Protein AF-A0A9D1ESC0-F1 (afdb_monomer_lite)

pLDDT: mean 90.16, std 13.33, range [45.78, 98.5]

Structure (mmCIF, N/CA/C/O backbone):
data_AF-A0A9D1ESC0-F1
#
_entry.id   AF-A0A9D1ESC0-F1
#
loop_
_atom_site.group_PDB
_atom_site.id
_atom_site.type_symbol
_atom_site.label_atom_id
_atom_site.label_alt_id
_atom_site.label_comp_id
_atom_site.label_asym_id
_atom_site.label_entity_id
_atom_site.label_seq_id
_atom_site.pdbx_PDB_ins_code
_atom_site.Cartn_x
_atom_site.Cartn_y
_atom_site.Cartn_z
_atom_site.occupancy
_atom_site.B_iso_or_equiv
_atom_site.auth_seq_id
_atom_site.auth_comp_id
_atom_site.auth_asym_id
_atom_site.auth_atom_id
_atom_site.pdbx_PDB_model_num
ATOM 1 N N . MET A 1 1 ? -1.636 12.833 -17.776 1.00 51.00 1 MET A N 1
ATOM 2 C CA . MET A 1 1 ? -0.300 12.489 -17.245 1.00 51.00 1 MET A CA 1
ATOM 3 C C . MET A 1 1 ? -0.439 11.122 -16.594 1.00 51.00 1 MET A C 1
ATOM 5 O O . MET A 1 1 ? -1.318 10.984 -15.754 1.00 51.00 1 MET A O 1
ATOM 9 N N . ALA A 1 2 ? 0.283 10.100 -17.058 1.00 75.56 2 ALA A N 1
ATOM 10 C CA . ALA A 1 2 ? 0.176 8.756 -16.487 1.00 75.56 2 ALA A CA 1
ATOM 11 C C . ALA A 1 2 ? 0.923 8.698 -15.145 1.00 75.56 2 ALA A C 1
ATOM 13 O O . ALA A 1 2 ? 2.008 9.268 -15.030 1.00 75.56 2 ALA A O 1
ATOM 14 N N . VAL A 1 3 ? 0.336 8.043 -14.139 1.00 87.00 3 VAL A N 1
ATOM 15 C CA . VAL A 1 3 ? 0.970 7.849 -12.820 1.00 87.00 3 VAL A CA 1
ATOM 16 C C . VAL A 1 3 ? 2.175 6.912 -12.941 1.00 87.00 3 VAL A C 1
ATOM 18 O O . VAL A 1 3 ? 3.231 7.189 -12.382 1.00 87.00 3 VAL A O 1
ATOM 21 N N . LEU A 1 4 ? 2.033 5.833 -13.715 1.00 92.94 4 LEU A N 1
ATOM 22 C CA . LEU A 1 4 ? 3.119 4.923 -14.066 1.00 92.94 4 LEU A CA 1
ATOM 23 C C . LEU A 1 4 ? 4.020 5.592 -15.111 1.00 92.94 4 LEU A C 1
ATOM 25 O O . LEU A 1 4 ? 3.633 5.751 -16.269 1.00 92.94 4 LEU A O 1
ATOM 29 N N . ASN A 1 5 ? 5.198 6.030 -14.679 1.00 93.94 5 ASN A N 1
ATOM 30 C CA . ASN A 1 5 ? 6.167 6.724 -15.517 1.00 93.94 5 ASN A CA 1
ATOM 31 C C . ASN A 1 5 ? 7.575 6.496 -14.957 1.00 93.94 5 ASN A C 1
ATOM 33 O O . ASN A 1 5 ? 8.037 7.252 -14.096 1.00 93.94 5 ASN A O 1
ATOM 37 N N . ALA A 1 6 ? 8.224 5.432 -15.428 1.00 94.69 6 ALA A N 1
ATOM 38 C CA . ALA A 1 6 ? 9.552 5.047 -14.978 1.00 94.69 6 ALA A CA 1
ATOM 39 C C . ALA A 1 6 ? 10.592 6.098 -15.382 1.00 94.69 6 ALA A C 1
ATOM 41 O O . ALA A 1 6 ? 10.667 6.505 -16.543 1.00 94.69 6 ALA A O 1
ATOM 42 N N . ARG A 1 7 ? 11.408 6.534 -14.422 1.00 94.62 7 ARG A N 1
ATOM 43 C CA . ARG A 1 7 ? 12.479 7.506 -14.656 1.00 94.62 7 ARG A CA 1
ATOM 44 C C . ARG A 1 7 ? 13.614 7.359 -13.651 1.00 94.62 7 ARG A C 1
ATOM 46 O O . ARG A 1 7 ? 13.369 7.170 -12.460 1.00 94.62 7 ARG A O 1
ATOM 53 N N . ALA A 1 8 ? 14.832 7.572 -14.134 1.00 96.25 8 ALA A N 1
ATOM 54 C CA . ALA A 1 8 ? 15.987 7.813 -13.283 1.00 96.25 8 ALA A CA 1
ATOM 55 C C . ALA A 1 8 ? 15.948 9.265 -12.791 1.00 96.25 8 ALA A C 1
ATOM 57 O O . ALA A 1 8 ? 15.922 10.202 -13.592 1.00 96.25 8 ALA A O 1
ATOM 58 N N . VAL A 1 9 ? 15.905 9.458 -11.473 1.00 96.00 9 VAL A N 1
ATOM 59 C CA . VAL A 1 9 ? 15.921 10.791 -10.847 1.00 96.00 9 VAL A CA 1
ATOM 60 C C . VAL A 1 9 ? 17.360 11.239 -10.601 1.00 96.00 9 VAL A C 1
ATOM 62 O O . VAL A 1 9 ? 17.692 12.408 -10.778 1.00 96.00 9 VAL A O 1
ATOM 65 N N . SER A 1 10 ? 18.221 10.310 -10.187 1.00 96.94 10 SER A N 1
ATOM 66 C CA . SER A 1 10 ? 19.646 10.536 -9.938 1.00 96.94 10 SER A CA 1
ATOM 67 C C . SER A 1 10 ? 20.408 9.205 -10.020 1.00 96.94 10 SER A C 1
ATOM 69 O O . SER A 1 10 ? 19.762 8.160 -10.048 1.00 96.94 10 SER A O 1
ATOM 71 N N . PRO A 1 11 ? 21.755 9.191 -9.957 1.00 96.38 11 PRO A N 1
ATOM 72 C CA . PRO A 1 11 ? 22.531 7.946 -9.898 1.00 96.38 11 PRO A CA 1
ATOM 73 C C . PRO A 1 11 ? 22.209 7.021 -8.709 1.00 96.38 11 PRO A C 1
ATOM 75 O O . PRO A 1 11 ? 22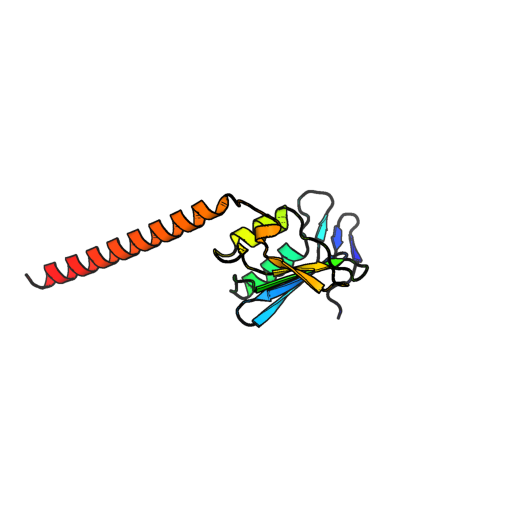.702 5.900 -8.667 1.00 96.38 11 PRO A O 1
ATOM 78 N N . PHE A 1 12 ? 21.429 7.491 -7.729 1.00 96.44 12 PHE A N 1
ATOM 79 C CA . PHE A 1 12 ? 21.055 6.736 -6.532 1.00 96.44 12 PHE A CA 1
ATOM 80 C C . PHE A 1 12 ? 19.558 6.448 -6.427 1.00 96.44 12 PHE A C 1
ATOM 82 O O . PHE A 1 12 ? 19.163 5.755 -5.490 1.00 96.44 12 PHE A O 1
ATOM 89 N N . VAL A 1 13 ? 18.732 7.054 -7.290 1.00 96.94 13 VAL A N 1
ATOM 90 C CA . VAL A 1 13 ? 17.274 7.055 -7.131 1.00 96.94 13 VAL A CA 1
ATOM 91 C C . VAL A 1 13 ? 16.581 6.858 -8.466 1.00 96.94 13 VAL A C 1
ATOM 93 O O . VAL A 1 13 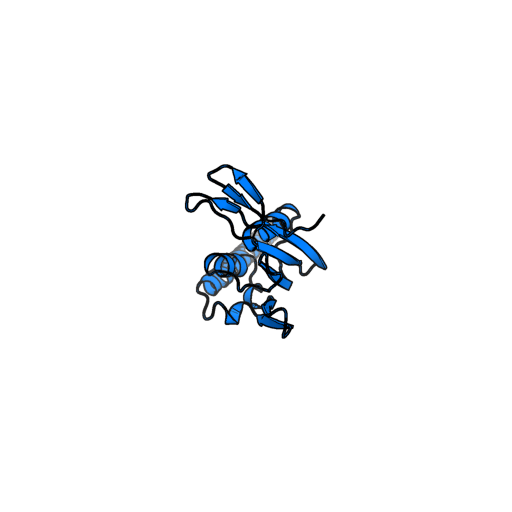? 16.709 7.694 -9.367 1.00 96.94 13 VAL A O 1
ATOM 96 N N . ASP A 1 14 ? 15.752 5.825 -8.512 1.00 96.62 14 ASP A N 1
ATOM 97 C CA . ASP A 1 14 ? 14.805 5.543 -9.582 1.00 96.62 14 ASP A CA 1
ATOM 98 C C . ASP A 1 14 ? 13.377 5.665 -9.044 1.00 96.62 14 ASP A C 1
ATOM 100 O O . ASP A 1 14 ? 13.115 5.471 -7.854 1.00 96.62 14 ASP A O 1
ATOM 104 N N . ALA A 1 15 ? 12.432 6.039 -9.903 1.00 96.44 15 ALA A N 1
ATOM 105 C CA . ALA A 1 15 ? 11.045 6.210 -9.494 1.00 96.44 15 ALA A CA 1
ATOM 106 C C . ALA A 1 15 ? 10.062 5.800 -10.588 1.00 96.44 15 ALA A C 1
ATOM 108 O O . ALA A 1 15 ? 10.340 5.935 -11.780 1.00 96.44 15 ALA A O 1
ATOM 109 N N . GLY A 1 16 ? 8.871 5.365 -10.170 1.00 95.56 16 GLY A N 1
ATOM 110 C CA . GLY A 1 16 ? 7.734 5.162 -11.072 1.00 95.56 16 GLY A CA 1
ATOM 111 C C . GLY A 1 16 ? 7.800 3.921 -11.958 1.00 95.56 16 GLY A C 1
ATOM 112 O O . GLY A 1 16 ? 7.032 3.844 -12.914 1.00 95.56 16 GLY A O 1
ATOM 113 N N . SER A 1 17 ? 8.675 2.957 -11.654 1.00 96.12 17 SER A N 1
ATOM 114 C CA . SER A 1 17 ? 8.679 1.626 -12.286 1.00 96.12 17 SER A CA 1
ATOM 115 C C . SER A 1 17 ? 7.493 0.759 -11.834 1.00 96.12 17 SER A C 1
ATOM 117 O O . SER A 1 17 ? 7.060 -0.131 -12.565 1.00 96.12 17 SER A O 1
ATOM 119 N N . VAL A 1 18 ? 6.934 1.056 -10.656 1.00 97.44 18 VAL A N 1
ATOM 120 C CA . VAL A 1 18 ? 5.674 0.520 -10.132 1.00 97.44 18 VAL A CA 1
ATOM 121 C C . VAL A 1 18 ? 4.800 1.689 -9.684 1.00 97.44 18 VAL A C 1
ATOM 123 O O . VAL A 1 18 ? 5.280 2.626 -9.041 1.00 97.44 18 VAL A O 1
ATOM 126 N N . ALA A 1 19 ? 3.511 1.627 -9.997 1.00 97.75 19 ALA A N 1
ATOM 127 C CA . ALA A 1 19 ? 2.498 2.556 -9.513 1.00 97.75 19 ALA A CA 1
ATOM 128 C C . ALA A 1 19 ? 1.416 1.798 -8.745 1.00 97.75 19 ALA A C 1
ATOM 130 O O . ALA A 1 19 ? 1.145 0.639 -9.037 1.00 97.75 19 ALA A O 1
ATOM 131 N N . ALA A 1 20 ? 0.781 2.448 -7.779 1.00 98.12 20 ALA A N 1
ATOM 132 C CA . ALA A 1 20 ? -0.346 1.889 -7.053 1.00 98.12 20 ALA A CA 1
ATOM 133 C C . ALA A 1 20 ? -1.507 2.872 -7.042 1.00 98.12 20 ALA A C 1
ATOM 135 O O . ALA A 1 20 ? -1.309 4.088 -7.021 1.00 98.12 20 ALA A O 1
ATOM 136 N N . ALA A 1 21 ? -2.714 2.323 -7.033 1.00 98.12 21 ALA A N 1
ATOM 137 C CA . ALA A 1 21 ? -3.944 3.058 -6.822 1.00 98.12 21 ALA A CA 1
ATOM 138 C C . ALA A 1 21 ? -4.749 2.354 -5.734 1.00 98.12 21 ALA A C 1
ATOM 140 O O . ALA A 1 21 ? -4.911 1.131 -5.763 1.00 98.12 21 ALA A O 1
ATOM 141 N N . LEU A 1 22 ? -5.256 3.131 -4.784 1.00 97.69 22 LEU A N 1
ATOM 142 C CA . LEU A 1 22 ? -6.167 2.662 -3.751 1.00 97.69 22 LEU A CA 1
ATOM 143 C C . LEU A 1 22 ? -7.493 3.409 -3.853 1.00 97.69 22 LEU A C 1
ATOM 145 O O . LEU A 1 22 ? -7.521 4.588 -4.200 1.00 97.69 22 LEU A O 1
ATOM 149 N N . LEU A 1 23 ? -8.577 2.699 -3.563 1.00 98.50 23 LEU A N 1
ATOM 150 C CA . LEU A 1 23 ? -9.932 3.222 -3.447 1.00 98.50 23 LEU A CA 1
ATOM 151 C C . LEU A 1 23 ? -10.305 3.218 -1.968 1.00 98.50 23 LEU A C 1
ATOM 153 O O . LEU A 1 23 ? -10.267 2.158 -1.339 1.00 98.50 23 LEU A O 1
ATOM 157 N N . THR A 1 24 ? -10.682 4.366 -1.418 1.00 98.25 24 THR A N 1
ATOM 158 C CA . THR A 1 24 ? -11.147 4.458 -0.031 1.00 98.25 24 THR A CA 1
ATOM 159 C C . THR A 1 24 ? -12.603 4.040 0.112 1.00 98.25 24 THR A C 1
ATOM 161 O O . THR A 1 24 ? -13.356 3.971 -0.863 1.00 98.25 24 THR A O 1
ATOM 164 N N . ARG A 1 25 ? -13.034 3.777 1.350 1.00 97.38 25 ARG A N 1
ATOM 165 C CA . ARG A 1 25 ? -14.451 3.519 1.665 1.00 97.38 25 ARG A CA 1
ATOM 166 C C . ARG A 1 25 ? -15.352 4.723 1.363 1.00 97.38 25 ARG A C 1
ATOM 168 O O . ARG A 1 25 ? -16.522 4.522 1.054 1.00 97.38 25 ARG A O 1
ATOM 175 N N . SER A 1 26 ? -14.800 5.936 1.366 1.00 96.81 26 SER A N 1
ATOM 176 C CA . SER A 1 26 ? -15.495 7.172 0.976 1.00 96.81 26 SER A CA 1
ATOM 177 C C . SER A 1 26 ? -15.633 7.342 -0.544 1.00 96.81 26 SER A C 1
ATOM 179 O O . SER A 1 26 ? -16.297 8.272 -0.992 1.00 96.81 26 SER A O 1
ATOM 181 N N . GLY A 1 27 ? -15.014 6.464 -1.344 1.00 97.44 27 GLY A N 1
ATOM 182 C CA . GLY A 1 27 ? -15.076 6.499 -2.807 1.00 97.44 27 GLY A CA 1
ATOM 183 C C . GLY A 1 27 ? -13.978 7.324 -3.485 1.00 97.44 27 GLY A C 1
ATOM 184 O O . GLY A 1 27 ? -14.039 7.516 -4.698 1.00 97.44 27 GLY A O 1
ATOM 185 N N . ASN A 1 28 ? -12.968 7.790 -2.745 1.00 98.12 28 ASN A N 1
ATOM 186 C CA . ASN A 1 28 ? -11.863 8.570 -3.299 1.00 98.12 28 ASN A CA 1
ATOM 187 C C . ASN A 1 28 ? -10.721 7.664 -3.767 1.00 98.12 28 ASN A C 1
ATOM 189 O O . ASN A 1 28 ? -10.470 6.605 -3.189 1.00 98.12 28 ASN A O 1
ATOM 193 N N . ILE A 1 29 ? -10.017 8.090 -4.819 1.00 98.12 29 ILE A N 1
ATOM 194 C CA . ILE A 1 29 ? -8.870 7.362 -5.365 1.00 98.12 29 ILE A CA 1
ATOM 195 C C . ILE A 1 29 ? -7.590 8.126 -5.058 1.00 98.12 29 ILE A C 1
ATOM 197 O O . ILE A 1 29 ? -7.445 9.285 -5.444 1.00 98.12 29 ILE A O 1
ATOM 201 N N . TYR A 1 30 ? -6.639 7.434 -4.436 1.00 98.19 30 TYR A N 1
ATOM 202 C CA . TYR A 1 30 ? -5.298 7.947 -4.179 1.00 98.19 30 TYR A CA 1
ATOM 203 C C . TYR A 1 30 ? -4.267 7.096 -4.895 1.00 98.19 30 TYR A C 1
ATOM 205 O O . TYR A 1 30 ? -4.408 5.877 -5.009 1.00 98.19 30 TYR A O 1
ATOM 213 N N . VAL A 1 31 ? -3.225 7.752 -5.391 1.00 98.12 31 VAL A N 1
ATOM 214 C CA . VAL A 1 31 ? -2.205 7.118 -6.219 1.00 98.12 31 VAL A CA 1
ATOM 215 C C . VAL A 1 31 ? -0.818 7.348 -5.648 1.00 98.12 31 VAL A C 1
ATOM 217 O O . VAL A 1 31 ? -0.554 8.350 -4.986 1.00 98.12 31 VAL A O 1
ATOM 220 N N . GLY A 1 32 ? 0.077 6.410 -5.922 1.00 97.12 32 GLY A N 1
ATOM 221 C CA . GLY A 1 32 ? 1.467 6.460 -5.500 1.00 97.12 32 GLY A CA 1
ATOM 222 C C . GLY A 1 32 ? 2.373 5.797 -6.523 1.00 97.12 32 GLY A C 1
ATOM 223 O O . GLY A 1 32 ? 1.925 5.030 -7.374 1.00 97.12 32 GLY A O 1
ATOM 224 N N . VAL A 1 33 ? 3.661 6.100 -6.431 1.00 97.56 33 VAL A N 1
ATOM 225 C CA . VAL A 1 33 ? 4.715 5.503 -7.255 1.00 97.56 33 VAL A CA 1
ATOM 226 C C . VAL A 1 33 ? 5.810 4.967 -6.356 1.00 97.56 33 VAL A C 1
ATOM 228 O O . VAL A 1 33 ? 6.004 5.483 -5.258 1.00 97.56 33 VAL A O 1
ATOM 231 N N . CYS A 1 34 ? 6.527 3.942 -6.806 1.00 96.94 34 CYS A N 1
ATOM 232 C CA . CYS A 1 34 ? 7.711 3.501 -6.089 1.00 96.94 34 CYS A CA 1
ATOM 233 C C . CYS A 1 34 ? 8.820 4.560 -6.152 1.00 96.94 34 CYS A C 1
ATOM 235 O O . CYS A 1 34 ? 8.912 5.355 -7.097 1.00 96.94 34 CYS A O 1
ATOM 237 N N . MET A 1 35 ? 9.669 4.521 -5.133 1.00 97.06 35 MET A N 1
ATOM 238 C CA . MET A 1 35 ? 10.941 5.216 -5.062 1.00 97.06 35 MET A CA 1
ATOM 239 C C . MET A 1 35 ? 11.984 4.199 -4.623 1.00 97.06 35 MET A C 1
ATOM 241 O O . MET A 1 35 ? 12.006 3.783 -3.463 1.00 97.06 35 MET A O 1
ATOM 245 N N . ASP A 1 36 ? 12.838 3.810 -5.552 1.00 95.75 36 ASP A N 1
ATOM 246 C CA . ASP A 1 36 ? 13.938 2.898 -5.297 1.00 95.75 36 ASP A CA 1
ATOM 247 C C . ASP A 1 3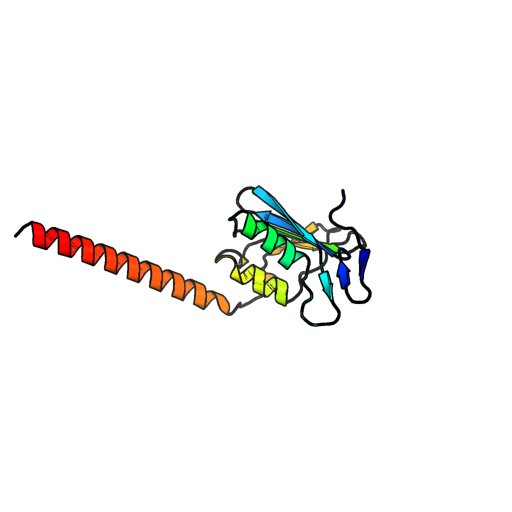6 ? 15.182 3.728 -4.997 1.00 95.75 36 ASP A C 1
ATOM 249 O O . ASP A 1 36 ? 15.467 4.716 -5.672 1.00 95.75 36 ASP A O 1
ATOM 253 N N . THR A 1 37 ? 15.896 3.369 -3.932 1.00 96.12 37 THR A N 1
ATOM 254 C CA . THR A 1 37 ? 17.091 4.093 -3.486 1.00 96.12 37 THR A CA 1
ATOM 255 C C . THR A 1 37 ? 18.241 3.119 -3.272 1.00 96.12 37 THR A C 1
ATOM 257 O O . THR A 1 37 ? 18.033 1.910 -3.182 1.00 96.12 37 THR A O 1
ATOM 260 N N . ALA A 1 38 ? 19.459 3.633 -3.116 1.00 95.62 38 ALA A N 1
ATOM 261 C CA . ALA A 1 38 ? 20.646 2.817 -2.858 1.00 95.62 38 ALA A CA 1
ATOM 262 C C . ALA A 1 38 ? 20.656 2.080 -1.492 1.00 95.62 38 ALA A C 1
ATOM 264 O O . ALA A 1 38 ? 21.634 1.405 -1.171 1.00 95.62 38 ALA A O 1
ATOM 265 N N . CYS A 1 39 ? 19.615 2.216 -0.660 1.00 93.38 39 CYS A N 1
ATOM 266 C CA . CYS A 1 39 ? 19.509 1.572 0.651 1.00 93.38 39 CYS A CA 1
ATOM 267 C C . CYS A 1 39 ? 18.038 1.355 1.075 1.00 93.38 39 CYS A C 1
ATOM 269 O O . CYS A 1 39 ? 17.107 1.487 0.283 1.00 93.38 39 CYS A O 1
ATOM 271 N N . SER A 1 40 ? 17.800 1.021 2.348 1.00 92.62 40 SER A N 1
ATOM 272 C CA . SER A 1 40 ? 16.468 0.717 2.904 1.00 92.62 40 SER A CA 1
ATOM 273 C C . SER A 1 40 ? 15.501 1.908 2.988 1.00 92.62 40 SER A C 1
ATOM 275 O O . SER A 1 40 ? 14.388 1.750 3.487 1.00 92.62 40 SER A O 1
ATOM 277 N N . LEU A 1 41 ? 15.888 3.084 2.485 1.00 94.56 41 LEU A N 1
ATOM 278 C CA . LEU A 1 41 ? 15.023 4.264 2.402 1.00 94.56 41 LEU A CA 1
ATOM 279 C C . LEU A 1 41 ? 13.967 4.156 1.291 1.00 94.56 41 LEU A C 1
ATOM 281 O O . LEU A 1 41 ? 13.060 4.983 1.229 1.00 94.56 41 LEU A O 1
ATOM 285 N N . GLY A 1 42 ? 14.067 3.140 0.427 1.00 94.69 42 GLY A N 1
ATOM 286 C CA . GLY A 1 42 ? 13.121 2.922 -0.661 1.00 94.69 42 GLY A CA 1
ATOM 287 C C . GLY A 1 42 ? 11.679 2.699 -0.189 1.00 94.69 42 GLY A C 1
ATOM 288 O O . GLY A 1 42 ? 11.398 2.062 0.838 1.00 94.69 42 GLY A O 1
ATOM 289 N N . MET A 1 43 ? 10.737 3.195 -0.987 1.00 96.12 43 MET A N 1
ATOM 290 C CA . MET A 1 43 ? 9.307 3.136 -0.714 1.00 96.12 43 MET A CA 1
ATOM 291 C C . MET A 1 43 ? 8.567 2.477 -1.875 1.00 96.12 43 MET A C 1
ATOM 293 O O . MET A 1 43 ? 8.726 2.855 -3.030 1.00 96.12 43 MET A O 1
ATOM 297 N N . CYS A 1 44 ? 7.737 1.483 -1.562 1.00 97.75 44 CYS A N 1
ATOM 298 C CA . CYS A 1 44 ? 6.881 0.847 -2.559 1.00 97.75 44 CYS A CA 1
ATOM 299 C C . CYS A 1 44 ? 5.701 1.765 -2.902 1.00 97.75 44 CYS A C 1
ATOM 301 O O . CYS A 1 44 ? 5.282 2.578 -2.073 1.00 97.75 44 CYS A O 1
ATOM 303 N N . ALA A 1 45 ? 5.132 1.589 -4.090 1.00 98.06 45 ALA A N 1
ATOM 304 C CA . ALA A 1 45 ? 4.067 2.447 -4.592 1.00 98.06 45 ALA A CA 1
ATOM 305 C C . ALA A 1 45 ? 2.828 2.473 -3.681 1.00 98.06 45 ALA A C 1
ATOM 307 O O . ALA A 1 45 ? 2.210 3.522 -3.508 1.00 98.06 45 ALA A O 1
ATOM 308 N N . GLU A 1 46 ? 2.502 1.348 -3.043 1.00 98.50 46 GLU A N 1
ATOM 309 C CA . GLU A 1 46 ? 1.389 1.216 -2.099 1.00 98.50 46 GLU A CA 1
ATOM 310 C C . GLU A 1 46 ? 1.593 2.114 -0.876 1.00 98.50 46 GLU A C 1
ATOM 312 O O . GLU A 1 46 ? 0.674 2.812 -0.459 1.00 98.50 46 GLU A O 1
ATOM 317 N N . ARG A 1 47 ? 2.819 2.156 -0.334 1.00 97.94 47 ARG A N 1
ATOM 318 C CA . ARG A 1 47 ? 3.164 3.004 0.819 1.00 97.94 47 ARG A CA 1
ATOM 319 C C . ARG A 1 47 ? 3.053 4.486 0.461 1.00 97.94 47 ARG A C 1
ATOM 321 O O . ARG A 1 47 ? 2.549 5.270 1.260 1.00 97.94 47 ARG A O 1
ATOM 328 N N . SER A 1 48 ? 3.452 4.861 -0.753 1.00 97.50 48 SER A N 1
ATOM 329 C CA . SER A 1 48 ? 3.284 6.230 -1.247 1.00 97.50 48 SER A CA 1
ATOM 330 C C . SER A 1 48 ? 1.813 6.599 -1.475 1.00 97.50 48 SER A C 1
ATOM 332 O O . SER A 1 48 ? 1.413 7.711 -1.140 1.00 97.50 48 SER A O 1
ATOM 334 N N . ALA A 1 49 ? 0.989 5.675 -1.980 1.00 98.06 49 ALA A N 1
ATOM 335 C CA . ALA A 1 49 ? -0.450 5.893 -2.146 1.00 98.06 49 ALA A CA 1
ATOM 336 C C . ALA A 1 49 ? -1.153 6.060 -0.788 1.00 98.06 49 ALA A C 1
ATOM 338 O O . ALA A 1 49 ? -1.964 6.969 -0.618 1.00 98.06 49 ALA A O 1
ATOM 339 N N . VAL A 1 50 ? -0.789 5.237 0.203 1.00 98.38 50 VAL A N 1
ATOM 340 C CA . VAL A 1 50 ? -1.264 5.360 1.591 1.00 98.38 50 VAL A CA 1
ATOM 341 C C . VAL A 1 50 ? -0.869 6.708 2.187 1.00 98.38 50 VAL A C 1
ATOM 343 O O . VAL A 1 50 ? -1.712 7.379 2.772 1.00 98.38 50 VAL A O 1
ATOM 346 N N . ALA A 1 51 ? 0.379 7.148 2.003 1.00 97.88 51 ALA A N 1
ATOM 347 C CA . ALA A 1 51 ? 0.806 8.465 2.467 1.00 97.88 51 ALA A CA 1
ATOM 348 C C . ALA A 1 51 ? -0.053 9.583 1.849 1.00 97.88 51 ALA A C 1
ATOM 350 O O . ALA A 1 51 ? -0.518 10.460 2.571 1.00 97.88 51 ALA A O 1
ATOM 351 N N . SER A 1 52 ? -0.336 9.514 0.541 1.00 97.38 52 SER A N 1
ATOM 352 C CA . SER A 1 52 ? -1.228 10.469 -0.129 1.00 97.38 52 SER A CA 1
ATOM 353 C C . SER A 1 52 ? -2.664 10.422 0.398 1.00 97.38 52 SER A C 1
ATOM 355 O O . SER A 1 52 ? -3.316 11.458 0.452 1.00 97.38 52 SER A O 1
ATOM 357 N N . MET A 1 53 ? -3.187 9.251 0.753 1.00 98.12 53 MET A N 1
ATOM 358 C CA . MET A 1 53 ? -4.518 9.122 1.354 1.00 98.12 53 MET A CA 1
ATOM 359 C C . MET A 1 53 ? -4.559 9.792 2.735 1.00 98.12 53 MET A C 1
ATOM 361 O O . MET A 1 53 ? -5.452 10.590 3.018 1.00 98.12 53 MET A O 1
ATOM 365 N N . LEU A 1 54 ? -3.542 9.540 3.565 1.00 97.69 54 LEU A N 1
ATOM 366 C CA . LEU A 1 54 ? -3.448 10.089 4.918 1.00 97.69 54 LEU A CA 1
ATOM 367 C C . LEU A 1 54 ? -3.343 11.619 4.928 1.00 97.69 54 LEU A C 1
ATOM 369 O O . LEU A 1 54 ? -3.922 12.258 5.804 1.00 97.69 54 LEU A O 1
ATOM 373 N N . THR A 1 55 ? -2.675 12.239 3.945 1.00 97.44 55 THR A N 1
ATOM 374 C CA . THR A 1 55 ? -2.643 13.714 3.846 1.00 97.44 55 THR A CA 1
ATOM 375 C C . THR A 1 55 ? -4.015 14.329 3.574 1.00 97.44 55 THR A C 1
ATOM 377 O O . THR A 1 55 ? -4.189 15.525 3.787 1.00 97.44 55 THR A O 1
ATOM 380 N N . HIS A 1 56 ? -4.980 13.533 3.108 1.00 96.62 56 HIS A N 1
ATOM 381 C CA . HIS A 1 56 ? -6.367 13.949 2.895 1.00 96.62 56 HIS A CA 1
ATOM 382 C C . HIS A 1 56 ? -7.292 13.559 4.061 1.00 96.62 56 HIS A C 1
ATOM 384 O O . HIS A 1 56 ? -8.497 13.778 3.981 1.00 96.62 56 HIS A O 1
ATOM 390 N N . GLY A 1 57 ? -6.743 13.021 5.157 1.00 96.06 57 GLY A N 1
ATOM 391 C CA . GLY A 1 57 ? -7.505 12.670 6.358 1.00 96.06 57 GLY A CA 1
ATOM 392 C C . GLY A 1 57 ? -8.292 11.363 6.253 1.00 96.06 57 GLY A C 1
ATOM 393 O O . GLY A 1 57 ? -9.146 11.108 7.097 1.00 96.06 57 GLY A O 1
ATOM 394 N N . GLU A 1 58 ? -8.018 10.532 5.246 1.00 96.88 58 GLU A N 1
ATOM 395 C CA . GLU A 1 58 ? -8.636 9.214 5.098 1.00 96.88 58 GLU A CA 1
ATOM 396 C C . GLU A 1 58 ? -7.676 8.099 5.527 1.00 96.88 58 GLU A C 1
ATOM 398 O O . GLU A 1 58 ? -6.467 8.187 5.317 1.00 96.88 58 GLU A O 1
ATOM 403 N N . SER A 1 59 ? -8.220 7.030 6.110 1.00 95.38 59 SER A N 1
ATOM 404 C CA . SER A 1 59 ? -7.455 5.855 6.558 1.00 95.38 59 SER A CA 1
ATOM 405 C C . SER A 1 59 ? -8.032 4.520 6.077 1.00 95.38 59 SER A C 1
ATOM 407 O O . SER A 1 59 ? -7.326 3.513 6.080 1.00 95.38 59 SER A O 1
ATOM 409 N N . GLN A 1 60 ? -9.293 4.493 5.634 1.00 97.56 60 GLN A N 1
ATOM 410 C CA . GLN A 1 60 ? -10.015 3.257 5.335 1.00 97.56 60 GLN A CA 1
ATOM 411 C C . GLN A 1 60 ? -9.994 2.917 3.847 1.00 97.56 60 GLN A C 1
ATOM 413 O O . GLN A 1 60 ? -10.592 3.609 3.017 1.00 97.56 60 GLN A O 1
ATOM 418 N N . ILE A 1 61 ? -9.365 1.792 3.516 1.00 98.31 61 ILE A N 1
ATOM 419 C CA . ILE A 1 61 ? -9.190 1.328 2.139 1.00 98.31 61 ILE A CA 1
ATOM 420 C C . ILE A 1 61 ? -10.220 0.241 1.819 1.00 98.31 61 ILE A C 1
ATOM 422 O O . ILE A 1 61 ? -10.404 -0.717 2.566 1.00 98.31 61 ILE A O 1
ATOM 426 N N . ALA A 1 62 ? -10.899 0.381 0.682 1.00 98.38 62 ALA A N 1
ATOM 427 C CA . ALA A 1 62 ? -11.791 -0.632 0.134 1.00 98.38 62 ALA A CA 1
ATOM 428 C C . ALA A 1 62 ? -11.040 -1.599 -0.789 1.00 98.38 62 ALA A C 1
ATOM 430 O O . ALA A 1 62 ? -11.198 -2.814 -0.667 1.00 98.38 62 ALA A O 1
ATOM 431 N N . LYS A 1 63 ? -10.233 -1.061 -1.715 1.00 98.25 63 LYS A N 1
ATOM 432 C CA . LYS A 1 63 ? -9.491 -1.844 -2.714 1.00 98.25 63 LYS A CA 1
ATOM 433 C C . LYS A 1 63 ? -8.128 -1.230 -3.006 1.00 98.25 63 LYS A C 1
ATOM 435 O O . LYS A 1 63 ? -7.982 -0.012 -2.932 1.00 98.25 63 LYS A O 1
ATOM 440 N N . ILE A 1 64 ? -7.162 -2.049 -3.405 1.00 98.44 64 ILE A N 1
ATOM 441 C CA . ILE A 1 64 ? -5.857 -1.593 -3.892 1.00 98.44 64 ILE A CA 1
ATOM 442 C C . ILE A 1 64 ? -5.373 -2.433 -5.075 1.00 98.44 64 ILE A C 1
ATOM 444 O O . ILE A 1 64 ? -5.634 -3.635 -5.167 1.00 98.44 64 ILE A O 1
ATOM 448 N N . VAL A 1 65 ? -4.619 -1.793 -5.962 1.00 98.19 65 VAL A N 1
ATOM 449 C CA . VAL A 1 65 ? -3.852 -2.441 -7.024 1.00 98.19 65 VAL A CA 1
ATOM 450 C C . VAL A 1 65 ? -2.476 -1.791 -7.124 1.00 98.19 65 VAL A C 1
ATOM 452 O O . VAL A 1 65 ? -2.360 -0.569 -7.035 1.00 98.19 65 VAL A O 1
ATOM 455 N N . ALA A 1 66 ? -1.444 -2.604 -7.331 1.00 97.94 66 ALA A N 1
ATOM 456 C CA . ALA A 1 66 ? -0.124 -2.159 -7.761 1.00 97.94 66 ALA A CA 1
ATOM 457 C C . ALA A 1 66 ? 0.152 -2.710 -9.163 1.00 97.94 66 ALA A C 1
ATOM 459 O O . ALA A 1 66 ? -0.218 -3.842 -9.462 1.00 97.94 66 ALA A O 1
ATOM 460 N N . VAL A 1 67 ? 0.775 -1.910 -10.024 1.00 97.38 67 VAL A N 1
ATOM 461 C CA . VAL A 1 67 ? 1.004 -2.205 -11.441 1.00 97.38 67 VAL A CA 1
ATOM 462 C C . VAL A 1 67 ? 2.458 -1.905 -11.788 1.00 97.38 67 VAL A C 1
ATOM 464 O O . VAL A 1 67 ? 2.954 -0.824 -11.462 1.00 97.38 67 VAL A O 1
ATOM 467 N N . SER A 1 68 ? 3.146 -2.850 -12.432 1.00 95.19 68 SER A N 1
ATOM 468 C CA . SER A 1 68 ? 4.519 -2.660 -12.920 1.00 95.19 68 SER A CA 1
ATOM 469 C C . SER A 1 68 ? 4.565 -1.921 -14.260 1.00 95.19 68 SER A C 1
ATOM 471 O O . SER A 1 68 ? 3.540 -1.709 -14.905 1.00 95.19 68 SER A O 1
ATOM 473 N N . ALA A 1 69 ? 5.771 -1.574 -14.720 1.00 90.88 69 ALA A N 1
ATOM 474 C CA . ALA A 1 69 ? 6.021 -0.976 -16.034 1.00 90.88 69 ALA A CA 1
ATOM 475 C C . ALA A 1 69 ? 5.405 -1.760 -17.213 1.00 90.88 69 ALA A C 1
ATOM 477 O O . ALA A 1 69 ? 5.042 -1.153 -18.217 1.00 90.88 69 ALA A O 1
ATOM 478 N N . ASP A 1 70 ? 5.219 -3.077 -17.069 1.00 89.88 70 ASP A N 1
ATOM 479 C CA . ASP A 1 70 ? 4.596 -3.942 -18.082 1.00 89.88 70 ASP A CA 1
ATOM 480 C C . ASP A 1 70 ? 3.058 -3.857 -18.092 1.00 89.88 70 ASP A C 1
ATOM 482 O O . ASP A 1 70 ? 2.391 -4.587 -18.825 1.00 89.88 70 ASP A O 1
ATOM 486 N N . GLY A 1 71 ? 2.469 -3.006 -17.246 1.00 90.38 71 GLY A N 1
ATOM 487 C CA . GLY A 1 71 ? 1.022 -2.834 -17.126 1.00 90.38 71 GLY A CA 1
ATOM 488 C C . GLY A 1 71 ? 0.314 -3.961 -16.372 1.00 90.38 71 GLY A C 1
ATOM 489 O O . GLY A 1 71 ? -0.913 -3.962 -16.300 1.00 90.38 71 GLY A O 1
ATOM 490 N N . LYS A 1 72 ? 1.062 -4.906 -15.791 1.00 94.56 72 LYS A N 1
ATOM 491 C CA . LYS A 1 72 ? 0.509 -6.052 -15.062 1.00 94.56 72 LYS A CA 1
ATOM 492 C C . LYS A 1 72 ? 0.383 -5.778 -13.575 1.00 94.56 72 LYS A C 1
ATOM 494 O O . LYS A 1 72 ? 1.251 -5.131 -12.984 1.00 94.56 72 LYS A O 1
ATOM 499 N N . ALA A 1 73 ? -0.675 -6.320 -12.975 1.00 96.56 73 ALA A N 1
ATOM 500 C CA . ALA A 1 73 ? -0.829 -6.309 -11.528 1.00 96.56 73 ALA A CA 1
ATOM 501 C C . ALA A 1 73 ? 0.341 -7.046 -10.854 1.00 96.56 73 ALA A C 1
ATOM 503 O O . ALA A 1 73 ? 0.758 -8.118 -11.294 1.00 96.56 73 ALA A O 1
ATOM 504 N N . VAL A 1 74 ? 0.865 -6.463 -9.779 1.00 95.69 74 VAL A N 1
ATOM 505 C CA . VAL A 1 74 ? 1.904 -7.069 -8.945 1.00 95.69 74 VAL A CA 1
ATOM 506 C C . VAL A 1 74 ? 1.389 -7.240 -7.526 1.00 95.69 74 VAL A C 1
ATOM 508 O O . VAL A 1 74 ? 0.749 -6.353 -6.961 1.00 95.69 74 VAL A O 1
ATOM 511 N N . ALA A 1 75 ? 1.671 -8.401 -6.937 1.00 96.44 75 ALA A N 1
ATOM 512 C CA . ALA A 1 75 ? 1.294 -8.669 -5.559 1.00 96.44 75 ALA A CA 1
ATOM 513 C C . ALA A 1 75 ? 2.073 -7.744 -4.603 1.00 96.44 75 ALA A C 1
ATOM 515 O O . ALA A 1 75 ? 3.289 -7.598 -4.763 1.00 96.44 75 ALA A O 1
ATOM 516 N N . PRO A 1 76 ? 1.424 -7.180 -3.567 1.00 97.19 76 PRO A N 1
ATOM 517 C CA . PRO A 1 76 ? 2.105 -6.314 -2.617 1.00 97.19 76 PRO A CA 1
ATOM 518 C C . PRO A 1 76 ? 3.181 -7.082 -1.851 1.00 97.19 76 PRO A C 1
ATOM 520 O O . PRO A 1 76 ? 3.009 -8.263 -1.507 1.00 97.19 76 PRO A O 1
ATOM 523 N N . CYS A 1 77 ? 4.288 -6.406 -1.547 1.00 96.81 77 CYS A N 1
ATOM 524 C CA . CYS A 1 77 ? 5.373 -6.992 -0.763 1.00 96.81 77 CYS A CA 1
ATOM 525 C C . CYS A 1 77 ? 4.974 -7.143 0.718 1.00 96.81 77 CYS A C 1
ATOM 527 O O . CYS A 1 77 ? 4.002 -6.543 1.179 1.00 96.81 77 CYS A O 1
ATOM 529 N N . GLY A 1 78 ? 5.736 -7.926 1.490 1.00 97.06 78 GLY A N 1
ATOM 530 C CA . GLY A 1 78 ? 5.427 -8.183 2.904 1.00 97.06 78 GLY A CA 1
ATOM 531 C C . GLY A 1 78 ? 5.311 -6.911 3.752 1.00 97.06 78 GLY A C 1
ATOM 532 O O . GLY A 1 78 ? 4.385 -6.792 4.547 1.00 9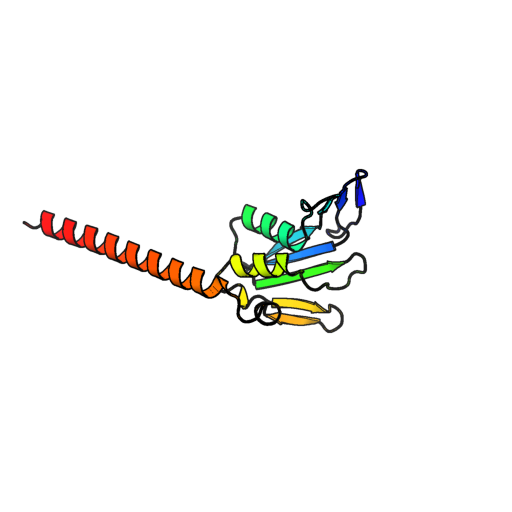7.06 78 GLY A O 1
ATOM 533 N N . ALA A 1 79 ? 6.179 -5.921 3.522 1.00 96.94 79 ALA A N 1
ATOM 534 C CA . ALA A 1 79 ? 6.123 -4.643 4.234 1.00 96.94 79 ALA A CA 1
ATOM 535 C C . ALA A 1 79 ? 4.864 -3.827 3.891 1.00 96.94 79 ALA A C 1
ATOM 537 O O . ALA A 1 79 ? 4.294 -3.180 4.766 1.00 96.94 79 ALA A O 1
ATOM 538 N N . CYS A 1 80 ? 4.407 -3.870 2.636 1.00 98.12 80 CYS A N 1
ATOM 539 C CA . CYS A 1 80 ? 3.155 -3.225 2.241 1.00 98.12 80 CYS A CA 1
ATOM 540 C C . CYS A 1 80 ? 1.951 -3.925 2.865 1.00 98.12 80 CYS A C 1
ATOM 542 O O . CYS A 1 80 ? 1.071 -3.248 3.380 1.00 98.12 80 CYS A O 1
ATOM 544 N N . ARG A 1 81 ? 1.925 -5.265 2.868 1.00 98.12 81 ARG A N 1
ATOM 545 C CA . ARG A 1 81 ? 0.854 -6.037 3.523 1.00 98.12 81 ARG A CA 1
ATOM 546 C C . ARG A 1 81 ? 0.754 -5.688 5.003 1.00 98.12 81 ARG A C 1
ATOM 548 O O . ARG A 1 81 ? -0.340 -5.430 5.489 1.00 98.12 81 ARG A O 1
ATOM 555 N N . GLU A 1 82 ? 1.896 -5.630 5.683 1.00 97.81 82 GLU A N 1
ATOM 556 C CA . GLU A 1 82 ? 1.970 -5.271 7.098 1.00 97.81 82 GLU A CA 1
ATOM 557 C C . GLU A 1 82 ? 1.455 -3.848 7.348 1.00 97.81 82 GLU A C 1
ATOM 559 O O . GLU A 1 82 ? 0.617 -3.660 8.223 1.00 97.81 82 GLU A O 1
ATOM 564 N N . LEU A 1 83 ? 1.876 -2.857 6.549 1.00 97.75 83 LEU A N 1
ATOM 565 C CA . LEU A 1 83 ? 1.354 -1.491 6.665 1.00 97.75 83 LEU A CA 1
ATOM 566 C C . LEU A 1 83 ? -0.163 -1.445 6.452 1.00 97.75 83 LEU A C 1
ATOM 568 O O . LEU A 1 83 ? -0.868 -0.829 7.242 1.00 97.75 83 LEU A O 1
ATOM 572 N N . LEU A 1 84 ? -0.664 -2.083 5.391 1.00 98.00 84 LEU A N 1
ATOM 573 C CA . LEU A 1 84 ? -2.085 -2.059 5.047 1.00 98.00 84 LEU A CA 1
ATOM 574 C C . LEU A 1 84 ? -2.947 -2.648 6.172 1.00 98.00 84 LEU A C 1
ATOM 576 O O . LEU A 1 84 ? -3.969 -2.058 6.518 1.00 98.00 84 LEU A O 1
ATOM 580 N N . MET A 1 85 ? -2.504 -3.749 6.792 1.00 97.69 85 MET A N 1
ATOM 581 C CA . MET A 1 85 ? -3.182 -4.356 7.945 1.00 97.69 85 MET A CA 1
ATOM 582 C C . MET A 1 85 ? -3.247 -3.430 9.170 1.00 97.69 85 MET A C 1
ATOM 584 O O . MET A 1 85 ? -4.168 -3.557 9.970 1.00 97.69 85 MET A O 1
ATOM 588 N N . GLN A 1 86 ? -2.298 -2.502 9.329 1.00 96.75 86 GLN A N 1
ATOM 589 C CA . GLN A 1 86 ? -2.227 -1.600 10.487 1.00 96.75 86 GLN A CA 1
ATOM 590 C C . GLN A 1 86 ? -3.114 -0.355 10.376 1.00 96.75 86 GLN A C 1
ATOM 592 O O . GLN A 1 86 ? -3.324 0.312 11.385 1.00 96.75 86 GLN A O 1
ATOM 597 N N . LEU A 1 87 ? -3.602 -0.011 9.181 1.00 95.94 87 LEU A N 1
ATOM 598 C CA . LEU A 1 87 ? -4.314 1.255 8.957 1.00 95.94 87 LEU A CA 1
ATOM 599 C C . LEU A 1 87 ? -5.684 1.315 9.633 1.00 95.94 87 LEU A C 1
ATOM 601 O O . LEU A 1 87 ? -6.089 2.377 10.099 1.00 95.94 87 LEU A O 1
ATOM 605 N N . ASP A 1 88 ? -6.395 0.193 9.654 1.00 94.94 88 ASP A N 1
ATOM 606 C CA . ASP A 1 88 ? -7.756 0.100 10.158 1.00 94.94 88 ASP A CA 1
ATOM 607 C C . ASP A 1 88 ? -8.055 -1.343 10.589 1.00 94.94 88 ASP A C 1
ATOM 609 O O . ASP A 1 88 ? -7.488 -2.304 10.061 1.00 94.94 88 ASP A O 1
ATOM 613 N N . ARG A 1 89 ? -8.970 -1.511 11.544 1.00 91.69 89 ARG A N 1
ATOM 614 C CA . ARG A 1 89 ? -9.402 -2.819 12.054 1.00 91.69 89 ARG A CA 1
ATOM 615 C C . ARG A 1 89 ? -9.969 -3.724 10.956 1.00 91.69 89 ARG A C 1
ATOM 617 O O . ARG A 1 89 ? -9.765 -4.942 10.979 1.00 91.69 89 ARG A O 1
ATOM 624 N N . ASP A 1 90 ? -10.666 -3.129 9.996 1.00 94.56 90 ASP A N 1
ATOM 625 C CA . ASP A 1 90 ? -11.331 -3.828 8.904 1.00 94.56 90 ASP A CA 1
ATOM 626 C C . ASP A 1 90 ? -10.449 -3.896 7.642 1.00 94.56 90 ASP A C 1
ATOM 628 O O . ASP A 1 90 ? -10.862 -4.457 6.622 1.00 94.56 90 ASP A O 1
ATOM 632 N N . SER A 1 91 ? -9.191 -3.427 7.711 1.00 96.62 91 SER A N 1
ATOM 633 C CA . SER A 1 91 ? -8.209 -3.556 6.622 1.00 96.62 91 SER A CA 1
ATOM 634 C C . SER A 1 91 ? -8.032 -4.997 6.151 1.00 96.62 91 SER A C 1
ATOM 636 O O . SER A 1 91 ? -7.776 -5.236 4.978 1.00 96.62 91 SER A O 1
ATOM 638 N N . LYS A 1 92 ? -8.212 -5.988 7.028 1.00 96.44 92 LYS A N 1
ATOM 639 C CA . LYS A 1 92 ? -8.131 -7.417 6.673 1.00 96.44 92 LYS A CA 1
ATOM 640 C C . LYS A 1 92 ? -9.092 -7.830 5.543 1.00 96.44 92 LYS A C 1
ATOM 642 O O . LYS A 1 92 ? -8.829 -8.816 4.851 1.00 96.44 92 LYS A O 1
ATOM 647 N N . ASP A 1 93 ? -10.191 -7.095 5.372 1.00 97.44 93 ASP A N 1
ATOM 648 C CA . ASP A 1 93 ? -11.255 -7.366 4.403 1.00 97.44 93 ASP A CA 1
ATOM 649 C C . ASP A 1 93 ? -11.170 -6.468 3.154 1.00 97.44 93 ASP A C 1
ATOM 651 O O . ASP A 1 93 ? -12.034 -6.551 2.279 1.00 97.44 93 ASP A O 1
ATOM 655 N N . MET A 1 94 ? -10.142 -5.618 3.034 1.00 97.81 94 MET A N 1
ATOM 656 C CA . MET A 1 94 ? -9.894 -4.870 1.797 1.00 97.81 94 MET A CA 1
ATOM 657 C C . MET A 1 94 ? -9.480 -5.813 0.661 1.00 97.81 94 MET A C 1
ATOM 659 O O . MET A 1 94 ? -8.763 -6.790 0.887 1.00 97.81 94 MET A O 1
ATOM 663 N N . GLU A 1 95 ? -9.879 -5.499 -0.570 1.00 98.31 95 GLU A N 1
ATOM 664 C CA . GLU A 1 95 ? -9.539 -6.311 -1.742 1.00 98.31 95 GLU A CA 1
ATOM 665 C C . GLU A 1 95 ? -8.205 -5.878 -2.362 1.00 98.31 95 GLU A C 1
ATOM 667 O O . GLU A 1 95 ? -7.959 -4.696 -2.612 1.00 98.31 95 GLU A O 1
ATOM 672 N N . VAL A 1 96 ? -7.353 -6.850 -2.668 1.00 98.38 96 VAL A N 1
ATOM 673 C CA . VAL A 1 96 ? -6.076 -6.660 -3.357 1.00 98.38 96 VAL A CA 1
ATOM 674 C C . VAL A 1 96 ? -6.156 -7.346 -4.714 1.00 98.38 96 VAL A C 1
ATOM 676 O O . VAL A 1 96 ? -6.310 -8.567 -4.779 1.00 98.38 96 VAL A O 1
ATOM 679 N N . LEU A 1 97 ? -6.036 -6.579 -5.799 1.00 98.12 97 LEU A N 1
ATOM 680 C CA . LEU A 1 97 ? -5.964 -7.148 -7.145 1.00 98.12 97 LEU A CA 1
ATOM 681 C C . LEU A 1 97 ? -4.579 -7.768 -7.371 1.00 98.12 97 LEU A C 1
ATOM 683 O O . LEU A 1 97 ? -3.568 -7.074 -7.288 1.00 98.12 97 LEU A O 1
ATOM 687 N N . LEU A 1 98 ? -4.542 -9.070 -7.655 1.00 96.56 98 LEU 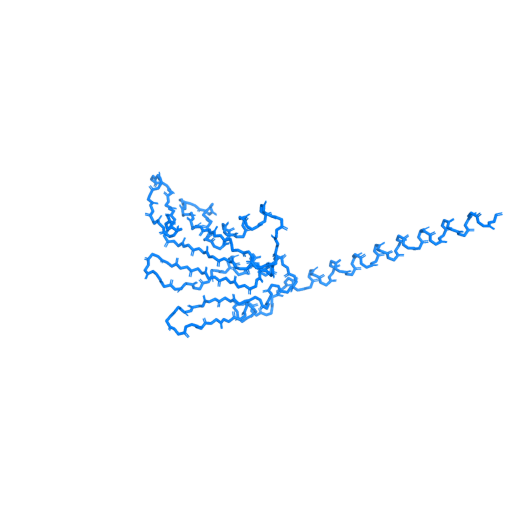A N 1
ATOM 688 C CA . LEU A 1 98 ? -3.301 -9.826 -7.856 1.00 96.56 98 LEU A CA 1
ATOM 689 C C . LEU A 1 98 ? -3.011 -10.134 -9.318 1.00 96.56 98 LEU A C 1
ATOM 691 O O . LEU A 1 98 ? -1.853 -10.327 -9.674 1.00 96.56 98 LEU A O 1
ATOM 695 N N . ASP A 1 99 ? -4.052 -10.215 -10.140 1.00 94.69 99 ASP A N 1
ATOM 696 C CA . ASP A 1 99 ? -3.922 -10.464 -11.566 1.00 94.69 99 ASP A CA 1
ATOM 697 C C . ASP A 1 99 ? -4.925 -9.608 -12.337 1.00 94.69 99 ASP A C 1
ATOM 699 O O . ASP A 1 99 ? -6.134 -9.682 -12.109 1.00 94.69 99 ASP A O 1
ATOM 703 N N . SER A 1 100 ? -4.402 -8.784 -13.239 1.00 91.81 100 SER A N 1
ATOM 704 C CA . SER A 1 100 ? -5.180 -7.905 -14.110 1.00 91.81 100 SER A CA 1
ATOM 705 C C . SER A 1 100 ? -5.806 -8.648 -15.290 1.00 91.81 100 SER A C 1
ATOM 707 O O . SER A 1 100 ? -6.792 -8.162 -15.834 1.00 91.81 100 SER A O 1
ATOM 709 N N . ASP A 1 101 ? -5.272 -9.813 -15.672 1.00 92.12 101 ASP A N 1
ATOM 710 C CA . ASP A 1 101 ? -5.766 -10.569 -16.828 1.00 92.12 101 ASP A CA 1
ATOM 711 C C . ASP A 1 101 ? -7.016 -11.385 -16.450 1.00 92.12 101 ASP A C 1
ATOM 713 O O . ASP A 1 101 ? -8.038 -11.331 -17.136 1.00 92.12 101 ASP A O 1
ATOM 717 N N . SER A 1 102 ? -6.973 -12.098 -15.317 1.00 93.81 102 SER A N 1
ATOM 718 C CA . SER A 1 102 ? -8.130 -12.829 -14.769 1.00 93.81 102 SER A CA 1
ATOM 719 C C . SER A 1 102 ? -9.021 -12.006 -13.834 1.00 93.81 102 SER A C 1
ATOM 721 O O . SER A 1 102 ? -10.030 -12.520 -13.349 1.00 93.81 102 SER A O 1
ATOM 723 N N . TRP A 1 103 ? -8.658 -10.748 -13.557 1.00 93.62 103 TRP A N 1
ATOM 724 C CA . TRP A 1 103 ? -9.307 -9.890 -12.555 1.00 93.62 103 TRP A CA 1
ATOM 725 C C . TRP A 1 103 ? -9.403 -10.530 -11.165 1.00 93.62 103 TRP A C 1
ATOM 727 O O . TRP A 1 103 ? -10.330 -10.270 -10.394 1.00 93.62 103 TRP A O 1
ATOM 737 N N . ARG A 1 104 ? -8.430 -11.379 -10.823 1.00 96.75 104 ARG A N 1
ATOM 738 C CA . ARG A 1 104 ? -8.401 -12.070 -9.538 1.00 96.75 104 ARG A CA 1
ATOM 739 C C . ARG A 1 104 ? -8.004 -11.099 -8.431 1.00 96.75 104 ARG A C 1
ATOM 741 O O . ARG A 1 104 ? -6.831 -10.742 -8.290 1.00 96.75 104 ARG A O 1
ATOM 748 N N . ALA A 1 105 ? -8.981 -10.729 -7.612 1.00 97.56 105 ALA A N 1
ATOM 749 C CA . ALA A 1 105 ? -8.780 -10.023 -6.356 1.00 97.56 105 ALA A CA 1
ATOM 750 C C . ALA A 1 105 ? -8.982 -10.967 -5.167 1.00 97.56 105 ALA A C 1
ATOM 752 O O . ALA A 1 105 ? -9.795 -11.890 -5.230 1.00 97.56 105 ALA A O 1
ATOM 753 N N . VAL A 1 106 ? -8.230 -10.742 -4.093 1.00 98.12 106 VAL A N 1
ATOM 754 C CA . VAL A 1 106 ? -8.363 -11.488 -2.833 1.00 98.12 106 VAL A CA 1
ATOM 755 C C . VAL A 1 106 ? -8.411 -10.524 -1.652 1.00 98.12 106 VAL A C 1
ATOM 757 O O . VAL A 1 106 ? -7.807 -9.450 -1.727 1.00 98.12 106 VAL A O 1
ATOM 760 N N . PRO A 1 107 ? -9.089 -10.871 -0.549 1.00 98.19 107 PRO A N 1
ATOM 761 C CA . PRO A 1 107 ? -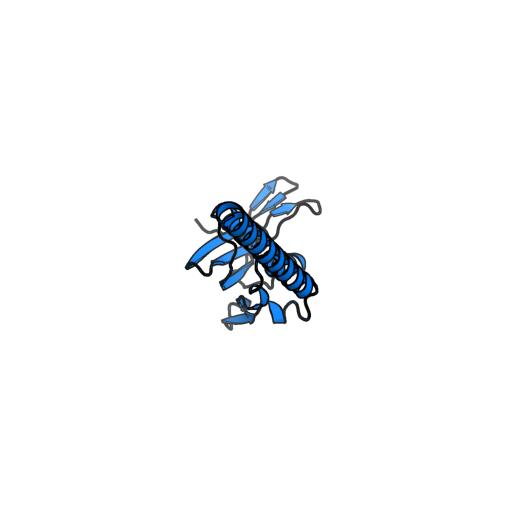9.015 -10.086 0.672 1.00 98.19 107 PRO A CA 1
ATOM 762 C C . PRO A 1 107 ? -7.597 -10.123 1.261 1.00 98.19 107 PRO A C 1
ATOM 764 O O . PRO A 1 107 ? -6.904 -11.142 1.197 1.00 98.19 107 PRO A O 1
ATOM 767 N N . LEU A 1 108 ? -7.165 -9.025 1.883 1.00 97.94 108 LEU A N 1
ATOM 768 C CA . LEU A 1 108 ? -5.808 -8.892 2.426 1.00 97.94 108 LEU A CA 1
ATOM 769 C C . LEU A 1 108 ? -5.449 -9.990 3.443 1.00 97.94 108 LEU A C 1
ATOM 771 O O . LEU A 1 108 ? -4.308 -10.451 3.466 1.00 97.94 108 LEU A O 1
ATOM 775 N N . LYS A 1 109 ? -6.420 -10.482 4.221 1.00 97.44 109 LYS A N 1
ATOM 776 C CA . LYS A 1 109 ? -6.232 -11.604 5.159 1.00 97.44 109 LYS A CA 1
ATOM 777 C C . LYS A 1 109 ? -5.750 -12.906 4.513 1.00 97.44 109 LYS A C 1
ATOM 779 O O . LYS A 1 109 ? -5.101 -13.698 5.183 1.00 97.44 109 LYS A O 1
ATOM 784 N N . GLU A 1 110 ? -6.024 -13.137 3.228 1.00 97.69 110 GLU A N 1
ATOM 785 C CA . GLU A 1 110 ? -5.484 -14.304 2.512 1.00 97.69 110 GLU A CA 1
ATOM 786 C C . GLU A 1 110 ? -3.990 -14.143 2.198 1.00 97.69 110 GLU A C 1
ATOM 788 O O . GLU A 1 110 ? -3.264 -15.127 2.077 1.00 97.69 110 GLU A O 1
ATOM 793 N N . LEU A 1 111 ? -3.510 -12.900 2.087 1.00 97.00 111 LEU A N 1
ATOM 794 C CA . LEU A 1 111 ? -2.102 -12.581 1.842 1.00 97.00 111 LEU A CA 1
ATOM 795 C C . LEU A 1 111 ? -1.270 -12.480 3.126 1.00 97.00 111 LEU A C 1
ATOM 797 O O . LEU A 1 111 ? -0.037 -12.534 3.044 1.00 97.00 111 LEU A O 1
ATOM 801 N N . ALA A 1 112 ? -1.933 -12.290 4.267 1.00 95.62 112 ALA A N 1
ATOM 802 C CA . ALA A 1 112 ? -1.355 -12.173 5.601 1.00 95.62 112 ALA A CA 1
ATOM 803 C C . ALA A 1 112 ? -2.257 -12.885 6.638 1.00 95.62 112 ALA A C 1
ATOM 805 O O . ALA A 1 112 ? -2.926 -12.219 7.435 1.00 95.62 112 ALA A O 1
ATOM 806 N N . PRO A 1 113 ? -2.321 -14.231 6.607 1.00 95.12 113 PRO A N 1
ATOM 807 C CA . PRO A 1 113 ? -3.135 -14.999 7.544 1.00 95.12 113 PRO A CA 1
ATOM 808 C C . PRO A 1 113 ? -2.612 -14.871 8.980 1.00 95.12 113 PRO A C 1
ATOM 810 O O . PRO A 1 113 ? -1.429 -14.607 9.198 1.00 95.12 113 PRO A O 1
ATOM 813 N N . ASP A 1 114 ? -3.509 -15.065 9.952 1.00 92.62 114 ASP A N 1
ATOM 814 C CA . ASP A 1 114 ? -3.207 -15.070 11.393 1.00 92.62 114 ASP A CA 1
ATOM 815 C C . ASP A 1 114 ? -2.407 -13.846 11.867 1.00 92.62 114 ASP A C 1
ATOM 817 O O . ASP A 1 114 ? -1.493 -13.935 12.692 1.00 92.62 114 ASP A O 1
ATOM 821 N N . TRP A 1 115 ? -2.751 -12.676 11.321 1.00 95.88 115 TRP A N 1
ATOM 822 C CA . TRP A 1 115 ? -2.008 -11.453 11.576 1.00 95.88 115 TRP A CA 1
ATOM 823 C C . TRP A 1 115 ? -2.003 -11.075 13.063 1.00 95.88 115 TRP A C 1
ATOM 825 O O . TRP A 1 115 ? -3.035 -10.874 13.708 1.00 95.88 115 TRP A O 1
ATOM 835 N N . TRP A 1 116 ? -0.794 -10.937 13.599 1.00 93.38 116 TRP A N 1
ATOM 836 C CA . TRP A 1 116 ? -0.515 -10.757 15.021 1.00 93.38 116 TRP A CA 1
ATOM 837 C C . TRP A 1 116 ? -1.102 -9.462 15.611 1.00 93.38 116 TRP A C 1
ATOM 839 O O . TRP A 1 116 ? -1.385 -9.404 16.811 1.00 93.38 116 TRP A O 1
ATOM 849 N N . GLY A 1 117 ? -1.284 -8.427 14.786 1.00 92.94 117 GLY A N 1
ATOM 850 C CA . GLY A 1 117 ? -1.738 -7.107 15.216 1.00 92.94 117 GLY A CA 1
ATOM 851 C C . GLY A 1 117 ? -3.216 -7.032 15.607 1.00 92.94 117 GLY A C 1
ATOM 852 O O . GLY A 1 117 ? -3.604 -6.070 16.264 1.00 92.94 117 GLY A O 1
ATOM 853 N N . ALA A 1 118 ? -4.030 -8.055 15.312 1.00 90.38 118 ALA A N 1
ATOM 854 C CA . ALA A 1 118 ? -5.449 -8.084 15.689 1.00 90.38 118 ALA A CA 1
ATOM 855 C C . ALA A 1 118 ? -5.666 -7.844 17.198 1.00 90.38 118 ALA A C 1
ATOM 857 O O . ALA A 1 118 ? -6.513 -7.049 17.597 1.00 90.38 118 ALA A O 1
ATOM 858 N N . LYS A 1 119 ? -4.801 -8.427 18.038 1.00 89.56 119 LYS A N 1
ATOM 859 C CA . LYS A 1 119 ? -4.838 -8.261 19.501 1.00 89.56 119 LYS A CA 1
ATOM 860 C C . LYS A 1 119 ? -4.573 -6.822 19.956 1.00 89.56 119 LYS A C 1
ATOM 862 O O . LYS A 1 119 ? -5.006 -6.429 21.035 1.00 89.56 119 LYS A O 1
ATOM 867 N N . ARG A 1 120 ? -3.830 -6.032 19.167 1.00 91.75 120 ARG A N 1
ATOM 868 C CA . ARG A 1 120 ? -3.582 -4.614 19.476 1.00 91.75 120 ARG A CA 1
ATOM 869 C C . ARG A 1 120 ? -4.829 -3.767 19.256 1.00 91.75 120 ARG A C 1
ATOM 871 O O . ARG A 1 120 ? -5.065 -2.881 20.067 1.00 91.75 120 ARG A O 1
ATOM 878 N N . PHE A 1 121 ? -5.626 -4.062 18.230 1.00 89.44 121 PHE A N 1
ATOM 879 C CA . PHE A 1 121 ? -6.912 -3.393 18.024 1.00 89.44 121 PHE A CA 1
ATOM 880 C C . PHE A 1 121 ? -7.898 -3.716 19.150 1.00 89.44 121 PHE A C 1
ATOM 882 O O . PHE A 1 121 ? -8.470 -2.800 19.728 1.00 89.44 121 PHE A O 1
ATOM 889 N N . GLU A 1 122 ? -8.006 -4.988 19.546 1.00 87.56 122 GLU A N 1
ATOM 890 C CA . GLU A 1 122 ? -8.845 -5.401 20.684 1.00 87.56 122 GLU A CA 1
ATOM 891 C C . GLU A 1 122 ? -8.451 -4.676 21.985 1.00 87.56 122 GLU A C 1
ATOM 893 O O . GLU A 1 122 ? -9.306 -4.190 22.725 1.00 87.56 122 GLU A O 1
ATOM 898 N N . ALA A 1 123 ? -7.145 -4.565 22.259 1.00 86.62 123 ALA A N 1
ATOM 899 C CA . ALA A 1 123 ? -6.639 -3.852 23.430 1.00 86.62 123 ALA A CA 1
ATOM 900 C C . ALA A 1 123 ? -6.898 -2.336 23.367 1.00 86.62 123 ALA A C 1
ATOM 902 O O . ALA A 1 123 ? -7.183 -1.725 24.397 1.00 86.62 123 ALA A O 1
ATOM 903 N N . PHE A 1 124 ? -6.802 -1.736 22.177 1.00 86.38 124 PHE A N 1
ATOM 904 C CA . PHE A 1 124 ? -7.078 -0.316 21.961 1.00 86.38 124 PHE A CA 1
ATOM 905 C C . PHE A 1 124 ? -8.558 0.011 22.222 1.00 86.38 124 PHE A C 1
ATOM 907 O O . PHE A 1 124 ? -8.852 0.899 23.019 1.00 86.38 124 PHE A O 1
ATOM 914 N N . GLU A 1 125 ? -9.486 -0.777 21.667 1.00 80.69 125 GLU A N 1
ATOM 915 C CA . GLU A 1 125 ? -10.936 -0.617 21.878 1.00 80.69 125 GLU A CA 1
ATOM 916 C C . GLU A 1 125 ? -11.338 -0.810 23.351 1.00 80.69 125 GLU A C 1
ATOM 918 O O . GLU A 1 125 ? -12.172 -0.075 23.893 1.00 80.69 125 GLU A O 1
ATOM 923 N N . ALA A 1 126 ? -10.729 -1.789 24.029 1.00 80.25 126 ALA A N 1
ATOM 924 C CA . ALA A 1 126 ? -10.972 -2.031 25.448 1.00 80.25 126 ALA A CA 1
ATOM 925 C C . ALA A 1 126 ? -10.531 -0.841 26.319 1.00 80.25 126 ALA A C 1
ATOM 927 O O . ALA A 1 126 ? -11.235 -0.480 27.265 1.00 80.25 126 ALA A O 1
ATOM 928 N N . ALA A 1 127 ? -9.394 -0.217 25.991 1.00 78.50 127 ALA A N 1
ATOM 929 C CA . ALA A 1 127 ? -8.905 0.969 26.688 1.00 78.50 127 ALA A CA 1
ATOM 930 C C . ALA A 1 127 ? -9.818 2.183 26.459 1.00 78.50 127 ALA A C 1
ATOM 932 O O . ALA A 1 127 ? -10.156 2.879 27.415 1.00 78.50 127 ALA A O 1
ATOM 933 N N . GLU A 1 128 ? -10.281 2.395 25.227 1.00 72.56 128 GLU A N 1
ATOM 934 C CA . GLU A 1 128 ? -11.178 3.502 24.877 1.00 72.56 128 GLU A CA 1
ATOM 935 C C . GLU A 1 128 ? -12.548 3.369 25.569 1.00 72.56 128 GLU A C 1
ATOM 937 O O . GLU A 1 128 ? -13.085 4.326 26.132 1.00 72.56 128 GLU A O 1
ATOM 942 N N . THR A 1 129 ? -13.075 2.143 25.642 1.00 72.81 129 THR A N 1
ATOM 943 C CA . THR A 1 129 ? -14.324 1.845 26.362 1.00 72.81 129 THR A CA 1
ATOM 944 C C . THR A 1 129 ? -14.175 2.058 27.873 1.00 72.81 129 THR A C 1
ATOM 946 O O . THR A 1 129 ? -15.087 2.567 28.531 1.00 72.81 129 THR A O 1
ATOM 949 N N . ALA A 1 130 ? -13.028 1.684 28.447 1.00 69.06 130 ALA A N 1
ATOM 950 C CA . ALA A 1 130 ? -12.738 1.908 29.861 1.00 69.06 130 ALA A CA 1
ATOM 951 C C . ALA A 1 130 ? -12.627 3.405 30.195 1.00 69.06 130 ALA A C 1
ATOM 953 O O . ALA A 1 130 ? -13.161 3.842 31.217 1.00 69.06 130 ALA A O 1
ATOM 954 N N . ASP A 1 131 ? -12.003 4.194 29.319 1.00 63.94 131 ASP A N 1
ATOM 955 C CA . ASP A 1 131 ? -11.863 5.640 29.496 1.00 63.94 131 ASP A CA 1
ATOM 956 C C . ASP A 1 131 ? -13.218 6.364 29.388 1.00 63.94 131 ASP A C 1
ATOM 958 O O . ASP A 1 131 ? -13.558 7.195 30.238 1.00 63.94 131 ASP A O 1
ATOM 962 N N . CYS A 1 132 ? -14.068 5.958 28.435 1.00 58.34 132 CYS A N 1
ATOM 963 C CA . CYS A 1 132 ? -15.443 6.450 28.308 1.00 58.34 132 CYS A CA 1
ATOM 964 C C . CYS A 1 132 ? -16.285 6.147 29.562 1.00 58.34 132 CYS A C 1
ATOM 966 O O . CYS A 1 132 ? -16.966 7.030 30.091 1.00 58.34 132 CYS A O 1
ATOM 968 N N . ASN A 1 133 ? -16.188 4.923 30.094 1.00 64.25 133 ASN A N 1
ATOM 969 C CA . ASN A 1 133 ? -16.874 4.537 31.329 1.00 64.25 133 ASN A CA 1
ATOM 970 C C . ASN A 1 133 ? -16.366 5.327 32.545 1.00 64.25 133 ASN A C 1
ATOM 972 O O . ASN A 1 133 ? -17.169 5.704 33.401 1.00 64.25 133 ASN A O 1
ATOM 976 N N . SER A 1 134 ? -15.065 5.633 32.604 1.00 62.03 134 SER A N 1
ATOM 977 C CA . SER A 1 134 ? -14.482 6.449 33.674 1.00 62.03 134 SER A CA 1
ATOM 978 C C . SER A 1 134 ? -14.943 7.911 33.598 1.00 62.03 134 SER A C 1
ATOM 980 O O . SER A 1 134 ? -15.365 8.484 34.603 1.00 62.03 134 SER A O 1
ATOM 982 N N . SER A 1 135 ? -14.996 8.485 32.394 1.00 60.19 135 SER A N 1
ATOM 983 C CA . SER A 1 135 ? -15.502 9.837 32.140 1.00 60.19 135 SER A CA 1
ATOM 984 C C . SER A 1 135 ? -16.996 9.956 32.467 1.00 60.19 135 SER A C 1
ATOM 986 O O . SER A 1 135 ? -17.424 10.909 33.122 1.00 60.19 135 SER A O 1
ATOM 988 N N . ALA A 1 136 ? -17.796 8.950 32.100 1.00 63.56 136 ALA A N 1
ATOM 989 C CA . ALA A 1 136 ? -19.211 8.873 32.456 1.00 63.56 136 ALA A CA 1
ATOM 990 C C . ALA A 1 136 ? -19.422 8.737 33.977 1.00 63.56 136 ALA A C 1
ATOM 992 O O . ALA A 1 136 ? -20.330 9.364 34.530 1.00 63.56 136 ALA A O 1
ATOM 993 N N . GLN A 1 137 ? -18.566 7.981 34.676 1.00 63.06 137 GLN A N 1
ATOM 994 C CA . GLN A 1 137 ? -18.570 7.885 36.140 1.00 63.06 137 GLN A CA 1
ATOM 995 C C . GLN A 1 137 ? -18.201 9.216 36.809 1.00 63.06 137 GLN A C 1
ATOM 997 O O . GLN A 1 137 ? -18.869 9.607 37.766 1.00 63.06 137 GLN A O 1
ATOM 1002 N N . VAL A 1 138 ? -17.213 9.951 36.286 1.00 61.47 138 VAL A N 1
ATOM 1003 C CA . VAL A 1 138 ? -16.829 11.284 36.784 1.00 61.47 138 VAL A CA 1
ATOM 1004 C C . VAL A 1 138 ? -17.964 12.293 36.586 1.00 61.47 138 VAL A C 1
ATOM 1006 O O . VAL A 1 138 ? -18.318 13.001 37.531 1.00 61.47 138 VAL A O 1
ATOM 1009 N N . CYS A 1 139 ? -18.614 12.318 35.418 1.00 55.72 139 CYS A N 1
ATOM 1010 C CA . CYS A 1 139 ? -19.800 13.151 35.190 1.00 55.72 139 CYS A CA 1
ATOM 1011 C C . CYS A 1 139 ? -20.976 12.762 36.102 1.00 55.72 139 CYS A C 1
ATOM 1013 O O . CYS A 1 139 ? -21.646 13.639 36.650 1.00 55.72 139 CYS A O 1
ATOM 1015 N N . ALA A 1 140 ? -21.219 11.464 36.315 1.00 65.88 140 ALA A N 1
ATOM 1016 C CA . ALA A 1 140 ? -22.271 10.986 37.213 1.00 65.88 140 ALA A CA 1
ATOM 1017 C C . ALA A 1 140 ? -21.988 11.329 38.687 1.00 65.88 140 ALA A C 1
ATOM 1019 O O . ALA A 1 140 ? -22.916 11.638 39.437 1.00 65.88 140 ALA A O 1
ATOM 1020 N N . GLN A 1 141 ? -20.722 11.301 39.107 1.00 65.75 141 GLN A N 1
ATOM 1021 C CA . GLN A 1 141 ? -20.295 11.674 40.454 1.00 65.75 141 GLN A CA 1
ATOM 1022 C C . GLN A 1 141 ? -20.384 13.190 40.668 1.00 65.75 141 GLN A C 1
ATOM 1024 O O . GLN A 1 141 ? -20.969 13.621 41.660 1.00 65.75 141 GLN A O 1
ATOM 1029 N N . ALA A 1 142 ? -19.941 13.994 39.695 1.00 57.03 142 ALA A N 1
ATOM 1030 C CA . ALA A 1 142 ? -20.112 15.447 39.708 1.00 57.03 142 ALA A CA 1
ATOM 1031 C C . ALA A 1 142 ? -21.598 15.852 39.774 1.00 57.03 142 ALA A C 1
ATOM 1033 O O . ALA A 1 142 ? -21.974 16.711 40.570 1.00 57.03 142 ALA A O 1
ATOM 1034 N N . ALA A 1 143 ? -22.473 15.180 39.017 1.00 60.41 143 ALA A N 1
ATOM 1035 C CA . ALA A 1 143 ? -23.915 15.432 39.046 1.00 60.41 143 ALA A CA 1
ATOM 1036 C C . ALA A 1 143 ? -24.581 15.080 40.393 1.00 60.41 143 ALA A C 1
ATOM 1038 O O . ALA A 1 143 ? -25.603 15.675 40.740 1.00 60.41 143 ALA A O 1
ATOM 1039 N N . ARG A 1 144 ? -24.027 14.128 41.161 1.00 64.44 144 ARG A N 1
ATOM 1040 C CA . ARG A 1 144 ? -24.511 13.780 42.511 1.00 64.44 144 ARG A CA 1
ATOM 1041 C C . ARG A 1 144 ? -24.071 14.798 43.560 1.00 64.44 144 ARG A C 1
ATOM 1043 O O . ARG A 1 144 ? -24.886 15.158 44.398 1.00 64.44 144 ARG A O 1
ATOM 1050 N N . THR A 1 145 ? -22.838 15.296 43.480 1.00 55.62 145 THR A N 1
ATOM 1051 C CA . THR A 1 145 ? -22.301 16.304 44.411 1.00 55.62 145 THR A CA 1
ATOM 1052 C C . THR A 1 145 ? -23.009 17.656 44.301 1.00 55.62 145 THR A C 1
ATOM 1054 O O . THR A 1 145 ? -23.144 18.349 45.297 1.00 55.62 145 THR A O 1
ATOM 1057 N N . VAL A 1 146 ? -23.517 18.027 43.121 1.00 45.78 146 VAL A N 1
ATOM 1058 C CA . VAL A 1 146 ? -24.281 19.279 42.929 1.00 45.78 146 VAL A CA 1
ATOM 1059 C C . VAL A 1 146 ? -25.721 19.188 43.478 1.00 45.78 146 VAL A C 1
ATOM 1061 O O . VAL A 1 146 ? -26.396 20.205 43.612 1.00 45.78 146 VAL A O 1
ATOM 1064 N N . ARG A 1 147 ? -26.220 17.984 43.798 1.00 46.38 147 ARG A N 1
ATOM 1065 C CA . ARG A 1 147 ? -27.586 17.757 44.315 1.00 46.38 147 ARG A CA 1
ATOM 1066 C C . ARG A 1 147 ? -27.672 17.615 45.842 1.00 46.38 147 ARG A C 1
ATOM 1068 O O . ARG A 1 147 ? -28.775 17.414 46.347 1.00 46.38 147 ARG A O 1
ATOM 1075 N N . THR A 1 148 ? -26.549 17.699 46.549 1.00 47.72 148 THR A N 1
ATOM 1076 C CA . THR A 1 148 ? -26.448 17.712 48.021 1.00 47.72 148 THR A CA 1
ATOM 1077 C C . THR A 1 148 ? -25.989 19.075 48.492 1.00 47.72 148 THR A C 1
ATOM 1079 O O . THR A 1 148 ? -26.602 19.597 49.444 1.00 47.72 148 THR A O 1
#

Organism: NCBI:txid2840858

Radius of gyration: 20.69 Å; chains: 1; bounding box: 50×34×66 Å

Foldseek 3Di:
DDQQDWDDPDPFKIKRQKKKWFAFPVGDIFIFMWIGGNDPPTDHGLRRRQVRCVVVVGQGTQEMFMAGPVRWTDDDDPVSLLVQVPRDLCSQQHWYQHTPVVSDIDGSCVVPPPDPCNVVVVVVVVVVVVVVVVVVVVVVVVVVVVVD

Secondary structure (DSSP, 8-state):
--S---EEEETTEEEEEEEEEEEETTS-EEEEEEEEESSTT-B-HHHHHHHHHHTTT---EEEEEEEETTS-B-PPPHHHHHHHHHS-GGGGG-EEEEETTTTEEEEHHHHSTT-TTHHHHHHHHHHHHHHHHHHHHHHHHHHHHTT-

InterPro domains:
  IPR002125 Cytidine and deoxycytidylate deaminase domain [PF00383] (13-88)
  IPR002125 Cytidine and deoxycytidylate deaminase domain [PS51747] (1-114)
  IPR016192 APOBEC/CMP deaminase, zinc-binding [PS00903] (44-84)
  IPR016193 Cytidine deaminase-like [SSF53927] (3-116)
  IPR050202 Cytidine and Deoxycytidylate Deaminase [PTHR11644] (17-142)

Sequence (148 aa):
MAVLNARAVSPFVDAGSVAAALLTRSGNIYVGVCMDTACSLGMCAERSAVASMLTHGESQIAKIVAVSADGKAVAPCGACRELLMQLDRDSKDMEVLLDSDSWRAVPLKELAPDWWGAKRFEAFEAAETADCNSSAQVCAQAARTVRT